Protein AF-A0A6A3GYY3-F1 (afdb_monomer_lite)

Sequence (92 aa):
TRLEDAGVILFKDASANKGGVTSSSLEVLAALSMTDEDFAQHMQVDEATGQRPAFYAAYVSEVQKRIDLNTQREFECIWREHERSINSDNPH

Foldseek 3Di:
DVQVVVVHQDDPPPLVVVLVVLVVVVVVVVVVVDDPVRCCQQPDQDPVPRHHHPNNVVSVVVSVVVSVVVVVVVVVVSVVVVVVVVCVVDDD

Organism: NCBI:txid53985

Structure (mmCIF, N/CA/C/O backbone):
data_AF-A0A6A3GYY3-F1
#
_entry.id   AF-A0A6A3GYY3-F1
#
loop_
_atom_site.group_PDB
_atom_site.id
_atom_site.type_symbol
_atom_site.label_atom_id
_atom_site.label_alt_id
_atom_site.label_comp_id
_atom_site.label_asym_id
_atom_site.label_entity_id
_atom_site.label_seq_id
_atom_site.pdbx_PDB_ins_code
_atom_site.Cartn_x
_atom_site.Cartn_y
_atom_site.Cartn_z
_atom_site.occupancy
_atom_site.B_iso_or_equiv
_atom_site.auth_seq_id
_atom_site.auth_comp_id
_atom_site.auth_asym_id
_atom_site.auth_atom_id
_atom_site.pdbx_PDB_model_num
ATOM 1 N N . THR A 1 1 ? 26.852 -5.517 -20.040 1.00 52.59 1 THR A N 1
ATOM 2 C CA . THR A 1 1 ? 27.548 -6.582 -19.259 1.00 52.59 1 THR A CA 1
ATOM 3 C C . THR A 1 1 ? 27.502 -7.871 -20.067 1.00 52.59 1 THR A C 1
ATOM 5 O O . THR A 1 1 ? 26.600 -7.991 -20.877 1.00 52.59 1 THR A O 1
ATOM 8 N N . ARG A 1 2 ? 28.386 -8.865 -19.838 1.00 56.59 2 ARG A N 1
ATOM 9 C CA . ARG A 1 2 ? 28.414 -10.149 -20.600 1.00 56.59 2 ARG A CA 1
ATOM 10 C C . ARG A 1 2 ? 27.065 -10.902 -20.696 1.00 56.59 2 ARG A C 1
ATOM 12 O O . ARG A 1 2 ? 26.978 -11.857 -21.456 1.00 56.59 2 ARG A O 1
ATOM 19 N N . LEU A 1 3 ? 26.061 -10.524 -19.898 1.00 57.16 3 LEU A N 1
ATOM 20 C CA . LEU A 1 3 ? 24.700 -11.070 -19.907 1.00 57.16 3 LEU A CA 1
ATOM 21 C C . LEU A 1 3 ? 23.766 -10.310 -20.868 1.00 57.16 3 LEU A C 1
ATOM 23 O O . LEU A 1 3 ? 23.039 -10.944 -21.624 1.00 57.16 3 LEU A O 1
ATOM 27 N N . GLU A 1 4 ? 23.825 -8.977 -20.895 1.00 58.16 4 GLU A N 1
ATOM 28 C CA . GLU A 1 4 ? 23.038 -8.139 -21.820 1.00 58.16 4 GLU A CA 1
ATOM 29 C C . GLU A 1 4 ? 23.435 -8.417 -23.278 1.00 58.16 4 GLU A C 1
ATOM 31 O O . GLU A 1 4 ? 22.571 -8.590 -24.132 1.00 58.16 4 GLU A O 1
ATOM 36 N N . ASP A 1 5 ? 24.736 -8.611 -23.528 1.00 58.47 5 ASP A N 1
ATOM 37 C CA . ASP A 1 5 ? 25.289 -8.957 -24.849 1.00 58.47 5 ASP A CA 1
ATOM 38 C C . ASP A 1 5 ? 24.848 -10.356 -25.340 1.00 58.47 5 ASP A C 1
ATOM 40 O O . ASP A 1 5 ? 24.991 -10.685 -26.515 1.00 58.47 5 ASP A O 1
ATOM 44 N N 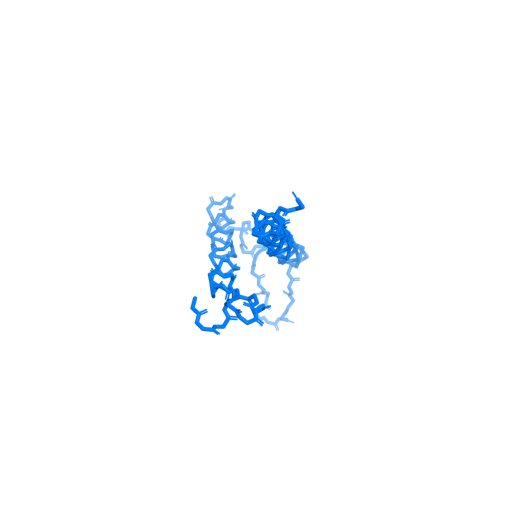. ALA A 1 6 ? 24.316 -11.195 -24.441 1.00 67.38 6 ALA A N 1
ATOM 45 C CA . ALA A 1 6 ? 23.780 -12.525 -24.738 1.00 67.38 6 ALA A CA 1
ATOM 46 C C . ALA A 1 6 ? 22.239 -12.543 -24.846 1.00 67.38 6 ALA A C 1
ATOM 48 O O . ALA A 1 6 ? 21.643 -13.620 -24.880 1.00 67.38 6 ALA A O 1
ATOM 49 N N . GLY A 1 7 ? 21.588 -11.372 -24.874 1.00 59.69 7 GLY A N 1
ATOM 50 C CA . GLY A 1 7 ? 20.128 -11.241 -24.933 1.00 59.69 7 GLY A CA 1
ATOM 51 C C . GLY A 1 7 ? 19.419 -11.448 -23.589 1.00 59.69 7 GLY A C 1
ATOM 52 O O . GLY A 1 7 ? 18.204 -11.638 -23.556 1.00 59.69 7 GLY A O 1
ATOM 53 N N . VAL A 1 8 ? 20.152 -11.439 -22.468 1.00 65.81 8 VAL A N 1
ATOM 54 C CA . VAL A 1 8 ? 19.560 -11.556 -21.129 1.00 65.81 8 VAL A CA 1
ATOM 55 C C . VAL A 1 8 ? 19.133 -10.176 -20.636 1.00 65.81 8 VAL A C 1
ATOM 57 O O . VAL A 1 8 ? 19.963 -9.295 -20.413 1.00 65.81 8 VAL A O 1
ATOM 60 N N . ILE A 1 9 ? 17.831 -10.011 -20.405 1.00 63.50 9 ILE A N 1
ATOM 61 C CA . ILE A 1 9 ? 17.257 -8.787 -19.837 1.00 63.50 9 ILE A CA 1
ATOM 62 C C . ILE A 1 9 ? 17.516 -8.769 -18.326 1.00 63.50 9 ILE A C 1
ATOM 64 O O . ILE A 1 9 ? 16.945 -9.552 -17.565 1.00 63.50 9 ILE A O 1
ATOM 68 N N . LEU A 1 10 ? 18.392 -7.868 -17.885 1.00 61.34 10 LEU A N 1
ATOM 69 C CA . LEU A 1 10 ? 18.707 -7.643 -16.475 1.00 61.34 10 LEU A CA 1
ATOM 70 C C . LEU A 1 10 ? 17.700 -6.666 -15.852 1.00 61.34 10 LEU A C 1
ATOM 72 O O . LEU A 1 10 ? 17.780 -5.452 -16.037 1.00 61.34 10 LEU A O 1
ATOM 76 N N . PHE A 1 11 ? 16.767 -7.192 -15.060 1.00 59.81 11 PHE A N 1
ATOM 77 C CA . PHE A 1 11 ? 15.910 -6.373 -14.205 1.00 59.81 11 PHE A CA 1
ATOM 78 C C . PHE A 1 11 ? 16.715 -5.915 -12.983 1.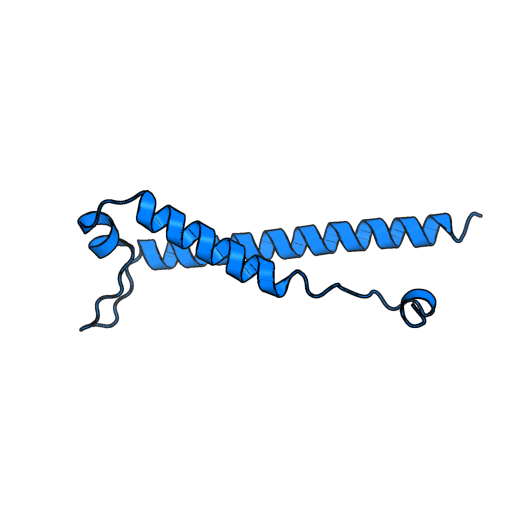00 59.81 11 PHE A C 1
ATOM 80 O O . PHE A 1 11 ? 17.095 -6.728 -12.140 1.00 59.81 11 PHE A O 1
ATOM 87 N N . LYS A 1 12 ? 17.009 -4.613 -12.876 1.00 58.66 12 LYS A N 1
ATOM 88 C CA . LYS A 1 12 ? 17.603 -4.052 -11.651 1.00 58.66 12 LYS A CA 1
ATOM 89 C C . LYS A 1 12 ? 16.618 -4.213 -10.488 1.00 58.66 12 LYS A C 1
ATOM 91 O O . LYS A 1 12 ? 15.466 -3.815 -10.607 1.00 58.66 12 LYS A O 1
ATOM 96 N N . ASP A 1 13 ? 17.125 -4.695 -9.355 1.00 54.47 13 ASP A N 1
ATOM 97 C CA . ASP A 1 13 ? 16.454 -4.9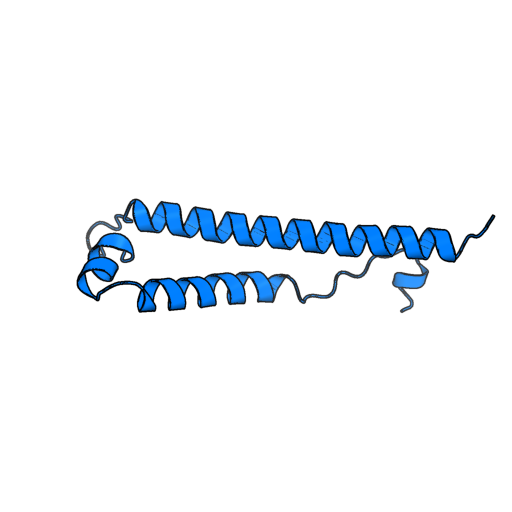98 -8.070 1.00 54.47 13 ASP A CA 1
ATOM 98 C C . ASP A 1 13 ? 15.670 -3.832 -7.411 1.00 54.47 13 ASP A C 1
ATOM 100 O O . ASP A 1 13 ? 15.124 -3.943 -6.319 1.00 54.47 13 ASP A O 1
ATOM 104 N N . ALA A 1 14 ? 15.561 -2.682 -8.076 1.00 53.53 14 ALA A N 1
ATOM 105 C CA . ALA A 1 14 ? 14.865 -1.500 -7.577 1.00 53.53 14 ALA A CA 1
ATOM 106 C C . ALA A 1 14 ? 13.324 -1.630 -7.556 1.00 53.53 14 ALA A C 1
ATOM 108 O O . ALA A 1 14 ? 12.647 -0.621 -7.384 1.00 53.53 14 ALA A O 1
ATOM 109 N N . SER A 1 15 ? 12.751 -2.818 -7.774 1.00 50.44 15 SER A N 1
ATOM 110 C CA . SER A 1 15 ? 11.299 -3.050 -7.792 1.00 50.44 15 SER A CA 1
ATOM 111 C C . SER A 1 15 ? 10.761 -3.624 -6.472 1.00 50.44 15 SER A C 1
ATOM 113 O O . SER A 1 15 ? 9.653 -3.267 -6.070 1.00 50.44 15 SER A O 1
ATOM 115 N N . ALA A 1 16 ? 11.541 -4.428 -5.734 1.00 47.06 16 ALA A N 1
ATOM 116 C CA . ALA A 1 16 ? 11.111 -5.017 -4.456 1.00 47.06 16 ALA A CA 1
ATOM 117 C C . ALA A 1 16 ? 11.027 -3.979 -3.316 1.00 47.06 16 ALA A C 1
ATOM 119 O O . ALA A 1 16 ? 10.126 -4.012 -2.479 1.00 47.06 16 ALA A O 1
ATOM 120 N N . ASN A 1 17 ? 11.927 -2.995 -3.317 1.00 56.03 17 ASN A N 1
ATOM 121 C CA . ASN A 1 17 ? 11.968 -1.876 -2.368 1.00 56.03 17 ASN A CA 1
ATOM 122 C C . ASN A 1 17 ? 10.921 -0.783 -2.660 1.00 56.03 17 ASN A C 1
ATOM 124 O O . ASN A 1 17 ? 10.507 -0.080 -1.739 1.00 56.03 17 ASN A O 1
ATOM 128 N N . LYS A 1 18 ? 10.416 -0.663 -3.894 1.00 69.12 18 LYS A N 1
ATOM 129 C CA . LYS A 1 18 ? 9.345 0.297 -4.223 1.00 69.12 18 LYS A CA 1
ATOM 130 C C . LYS A 1 18 ? 7.989 -0.098 -3.656 1.00 69.12 18 LYS A C 1
ATOM 132 O O . LYS A 1 18 ? 7.238 0.784 -3.240 1.00 69.12 18 LYS A O 1
ATOM 137 N N . GLY A 1 19 ? 7.689 -1.396 -3.595 1.00 72.56 19 GLY A N 1
ATOM 138 C CA . GLY A 1 19 ? 6.465 -1.896 -2.966 1.00 72.56 19 GLY A CA 1
ATOM 139 C C . GLY A 1 19 ? 6.392 -1.502 -1.488 1.00 72.56 19 GLY A C 1
ATOM 140 O O . GLY A 1 19 ? 5.422 -0.876 -1.067 1.00 72.56 19 GLY A O 1
ATOM 141 N N . GLY A 1 20 ? 7.470 -1.763 -0.739 1.00 76.31 20 GLY A N 1
ATOM 142 C CA . GLY A 1 20 ? 7.586 -1.392 0.678 1.00 76.31 20 GLY A CA 1
ATOM 143 C C . GLY A 1 20 ? 7.592 0.121 0.935 1.00 76.31 20 GLY A C 1
ATOM 144 O O . GLY A 1 20 ? 6.963 0.593 1.881 1.00 76.31 20 GLY A O 1
ATOM 145 N N . VAL A 1 21 ? 8.247 0.914 0.077 1.00 83.62 21 VAL A N 1
ATOM 146 C CA . VAL A 1 21 ? 8.194 2.390 0.155 1.00 83.62 21 VAL A CA 1
ATOM 147 C C . VAL A 1 21 ? 6.780 2.906 -0.115 1.00 83.62 21 VAL A C 1
ATOM 149 O O . VAL A 1 21 ? 6.306 3.802 0.581 1.00 83.62 21 VAL A O 1
ATOM 152 N N . THR A 1 22 ? 6.078 2.325 -1.089 1.00 84.38 22 THR A N 1
ATOM 153 C CA . THR A 1 22 ? 4.696 2.704 -1.412 1.00 84.38 22 THR A CA 1
ATOM 154 C C . THR A 1 22 ? 3.757 2.377 -0.257 1.00 84.38 22 THR A C 1
ATOM 156 O O . THR A 1 22 ? 2.982 3.238 0.151 1.00 84.38 22 THR A O 1
ATOM 159 N N . SER A 1 23 ? 3.842 1.169 0.308 1.00 86.06 23 SER A N 1
ATOM 160 C CA . SER A 1 23 ? 2.982 0.772 1.425 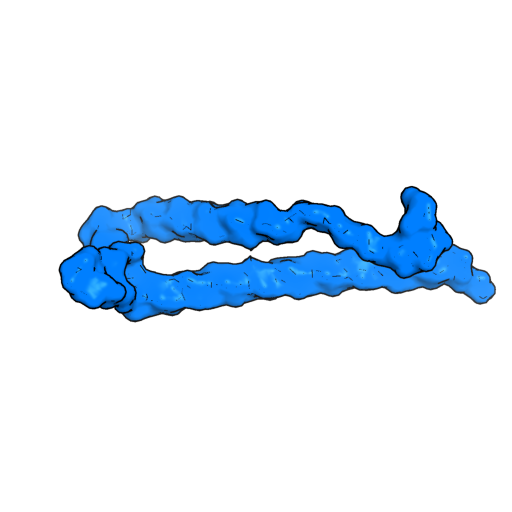1.00 86.06 23 SER A CA 1
ATOM 161 C C . SER A 1 23 ? 3.254 1.602 2.680 1.00 86.06 23 SER A C 1
ATOM 163 O O . SER A 1 23 ? 2.311 2.132 3.252 1.00 86.06 23 SER A O 1
ATOM 165 N N . SER A 1 24 ? 4.521 1.798 3.064 1.00 86.44 24 SER A N 1
ATOM 166 C CA . SER A 1 24 ? 4.873 2.607 4.246 1.00 86.44 24 SER A CA 1
ATOM 167 C C . SER A 1 24 ? 4.473 4.077 4.098 1.00 86.44 24 SER A C 1
ATOM 169 O O . SER A 1 24 ? 3.951 4.670 5.037 1.00 86.44 24 SER A O 1
ATOM 171 N N . SER A 1 25 ? 4.641 4.666 2.909 1.00 88.88 25 SER A N 1
ATOM 172 C CA . SER A 1 25 ? 4.209 6.048 2.653 1.00 88.88 25 SER A CA 1
ATOM 173 C C . SER A 1 25 ? 2.691 6.194 2.758 1.00 88.88 25 SER A C 1
ATOM 175 O O . SER A 1 25 ? 2.197 7.178 3.307 1.00 88.88 25 SER A O 1
ATOM 177 N N . LEU A 1 26 ? 1.940 5.214 2.246 1.00 90.69 26 LEU A N 1
ATOM 178 C CA . LEU A 1 26 ? 0.483 5.205 2.346 1.00 90.69 26 LEU A CA 1
ATOM 179 C C . LEU A 1 26 ? 0.012 4.955 3.781 1.00 90.69 26 LEU A C 1
ATOM 181 O O . LEU A 1 26 ? -1.029 5.487 4.164 1.00 90.69 26 LEU A O 1
ATOM 185 N N . GLU A 1 27 ? 0.738 4.159 4.562 1.00 90.31 27 GLU A N 1
ATOM 186 C CA . GLU A 1 27 ? 0.414 3.874 5.963 1.00 90.31 27 GLU A CA 1
ATOM 187 C C . GLU A 1 27 ? 0.628 5.114 6.835 1.00 90.31 27 GLU A C 1
ATOM 189 O O . GLU A 1 27 ? -0.269 5.511 7.577 1.00 90.31 27 GLU A O 1
ATOM 194 N N . VAL A 1 28 ? 1.759 5.806 6.651 1.00 91.88 28 VAL A N 1
ATOM 195 C CA . VAL A 1 28 ? 2.014 7.113 7.276 1.00 91.88 28 VAL A CA 1
ATOM 196 C C . VAL A 1 28 ? 0.945 8.125 6.869 1.00 91.88 28 VAL A C 1
ATOM 198 O O . VAL A 1 28 ? 0.421 8.837 7.720 1.00 91.88 28 VAL A O 1
ATOM 201 N N . LEU A 1 29 ? 0.574 8.180 5.585 1.00 91.56 29 LEU A N 1
ATOM 202 C CA . LEU A 1 29 ? -0.480 9.083 5.123 1.00 91.56 29 LEU A CA 1
ATOM 203 C C . LEU A 1 29 ? -1.829 8.775 5.783 1.00 91.56 29 LEU A C 1
ATOM 205 O O . LEU A 1 29 ? -2.524 9.708 6.177 1.00 91.56 29 LEU A O 1
ATOM 209 N N . ALA A 1 30 ? -2.200 7.499 5.915 1.00 90.94 30 ALA A N 1
ATOM 210 C CA . ALA A 1 30 ? -3.439 7.103 6.578 1.00 90.94 30 ALA A CA 1
ATOM 211 C C . ALA A 1 30 ? -3.446 7.548 8.049 1.00 90.94 30 ALA A C 1
ATOM 213 O O . ALA A 1 30 ? -4.418 8.159 8.484 1.00 90.94 30 ALA A O 1
ATOM 214 N N . ALA A 1 31 ? -2.339 7.338 8.768 1.00 89.69 31 ALA A N 1
ATOM 215 C CA . ALA A 1 31 ? -2.181 7.782 10.153 1.00 89.69 31 ALA A CA 1
ATOM 216 C C . ALA A 1 31 ? -2.245 9.313 10.304 1.00 89.69 31 ALA A C 1
ATOM 218 O O . ALA A 1 31 ? -2.818 9.811 11.263 1.00 89.69 31 ALA A O 1
ATOM 219 N N . LEU A 1 32 ? -1.704 10.073 9.345 1.00 93.50 32 LEU A N 1
ATOM 220 C CA . LEU A 1 32 ? -1.764 11.542 9.354 1.00 93.50 32 LEU A CA 1
ATOM 221 C C . LEU A 1 32 ? -3.132 12.112 8.947 1.00 93.50 32 LEU A C 1
ATOM 223 O O . LEU A 1 32 ? -3.404 13.282 9.207 1.00 93.50 32 LEU A O 1
ATOM 227 N N . SER A 1 33 ? -3.963 11.327 8.259 1.00 94.19 33 SER A N 1
ATOM 228 C CA . SER A 1 33 ? -5.240 11.789 7.692 1.00 94.19 33 SER A CA 1
ATOM 229 C C . SER A 1 33 ? -6.448 11.504 8.587 1.00 94.19 33 SER A C 1
ATOM 231 O O . SER A 1 33 ? -7.555 11.916 8.245 1.00 94.19 33 SER A O 1
ATOM 233 N N . MET A 1 34 ? -6.259 10.778 9.690 1.00 94.81 34 MET A N 1
ATOM 234 C CA . MET A 1 34 ? -7.314 10.337 10.605 1.00 94.81 34 MET A CA 1
ATOM 235 C C . MET A 1 34 ? -7.074 10.899 12.006 1.00 94.81 34 MET A C 1
ATOM 237 O O . MET A 1 34 ? -5.934 11.185 12.370 1.00 94.81 34 MET A O 1
ATOM 241 N N . THR A 1 35 ? -8.138 11.047 12.800 1.00 96.75 35 THR A N 1
ATOM 242 C CA . THR A 1 35 ? -7.976 11.209 14.252 1.00 96.75 35 THR A CA 1
ATOM 243 C C . THR A 1 35 ? -7.592 9.871 14.883 1.00 96.75 35 THR A C 1
ATOM 245 O O . THR A 1 35 ? -7.734 8.817 14.256 1.00 96.75 35 THR A O 1
ATOM 248 N N . ASP A 1 36 ? -7.138 9.896 16.135 1.00 94.31 36 ASP A N 1
ATOM 249 C CA . ASP A 1 36 ? -6.796 8.673 16.866 1.00 94.31 36 ASP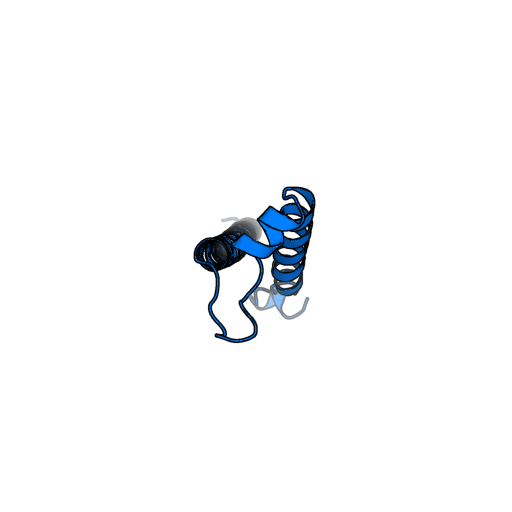 A CA 1
ATOM 250 C C . ASP A 1 36 ? -8.009 7.731 16.992 1.00 94.31 36 ASP A C 1
ATOM 252 O O . ASP A 1 36 ? -7.867 6.517 16.835 1.00 94.31 36 ASP A O 1
ATOM 256 N N . GLU A 1 37 ? -9.216 8.274 17.208 1.00 95.25 37 GLU A N 1
ATOM 257 C CA . GLU A 1 37 ? -10.453 7.486 17.273 1.00 95.25 37 GLU A CA 1
ATOM 258 C C . GLU A 1 37 ? -10.814 6.857 15.922 1.00 95.25 37 GLU A C 1
ATOM 260 O O . GLU A 1 37 ? -11.099 5.658 15.858 1.00 95.25 37 GLU A O 1
ATOM 265 N N . ASP A 1 38 ? -10.759 7.639 14.838 1.00 94.62 38 ASP A N 1
ATOM 266 C CA . ASP A 1 38 ? -11.040 7.148 13.485 1.00 94.62 38 ASP A CA 1
ATOM 267 C C . ASP A 1 38 ? -10.038 6.057 13.083 1.00 94.62 38 ASP A C 1
ATOM 269 O O . ASP A 1 38 ? -10.415 5.027 12.513 1.00 94.62 38 ASP A O 1
ATOM 273 N N . PHE A 1 39 ? -8.759 6.246 13.418 1.00 94.19 39 PHE A N 1
ATOM 274 C CA . PHE A 1 39 ? -7.714 5.266 13.150 1.00 94.19 39 PHE A CA 1
ATOM 275 C C . PHE A 1 39 ? -7.945 3.971 13.937 1.00 94.19 39 PHE A C 1
ATOM 277 O O . PHE A 1 39 ? -7.885 2.882 13.360 1.00 94.19 39 PHE A O 1
ATOM 284 N N . ALA A 1 40 ? -8.261 4.064 15.231 1.00 93.00 40 ALA A N 1
ATOM 285 C CA . ALA A 1 40 ? -8.569 2.896 16.054 1.00 93.00 40 ALA A CA 1
ATOM 286 C C . ALA A 1 40 ? -9.767 2.107 15.502 1.00 93.00 40 ALA A C 1
ATOM 288 O O . ALA A 1 40 ? -9.725 0.881 15.421 1.00 93.00 40 ALA A O 1
ATOM 289 N N . GLN A 1 41 ? -10.810 2.799 15.043 1.00 94.25 41 GLN A N 1
ATOM 290 C CA . GLN A 1 41 ? -12.000 2.158 14.489 1.00 94.25 41 GLN A CA 1
ATOM 291 C C . GLN A 1 41 ? -11.755 1.502 13.121 1.00 94.25 41 GLN A C 1
ATOM 293 O O . GLN A 1 41 ? -12.304 0.434 12.827 1.00 94.25 41 GLN A O 1
ATOM 298 N N . HIS A 1 42 ? -10.993 2.156 12.243 1.00 95.50 42 HIS A N 1
ATOM 299 C CA . HIS A 1 42 ? -10.937 1.779 10.830 1.00 95.50 42 HIS A CA 1
ATOM 300 C C . HIS A 1 42 ? -9.661 1.063 10.406 1.00 95.50 42 HIS A C 1
ATOM 302 O O . HIS A 1 42 ? -9.696 0.371 9.386 1.00 95.50 42 HIS A O 1
ATOM 308 N N . MET A 1 43 ? -8.572 1.205 11.161 1.00 94.94 43 MET A N 1
ATOM 309 C CA . MET A 1 43 ? -7.232 0.755 10.774 1.00 94.94 43 MET A CA 1
ATOM 310 C C . MET A 1 43 ? -6.588 -0.223 11.766 1.00 94.94 43 MET A C 1
ATOM 312 O O . MET A 1 43 ? -5.548 -0.792 11.439 1.00 94.94 43 MET A O 1
ATOM 316 N N . GLN A 1 44 ? -7.194 -0.487 12.930 1.00 94.56 44 GLN A N 1
ATOM 317 C CA . GLN A 1 44 ? -6.682 -1.461 13.903 1.00 94.56 44 GLN A CA 1
ATOM 318 C C . GLN A 1 44 ? -7.470 -2.773 13.876 1.00 94.56 44 GLN A C 1
ATOM 320 O O . GLN A 1 44 ? -8.690 -2.791 13.744 1.00 94.56 44 GLN A O 1
ATOM 325 N N . VAL A 1 45 ? -6.759 -3.894 13.983 1.00 93.69 45 VAL A N 1
ATOM 326 C CA . VAL A 1 45 ? -7.377 -5.214 14.158 1.00 93.69 45 VAL A CA 1
ATOM 327 C C . VAL A 1 45 ? -7.784 -5.352 15.618 1.00 93.69 45 VAL A C 1
ATOM 329 O O . VAL A 1 45 ? -6.988 -5.051 16.504 1.00 93.69 45 VAL A O 1
ATOM 332 N N . ASP A 1 46 ? -8.999 -5.829 15.866 1.00 91.56 46 ASP A N 1
ATOM 333 C CA . ASP A 1 46 ? -9.438 -6.134 17.224 1.00 91.56 46 ASP A CA 1
ATOM 334 C C . ASP A 1 46 ? -8.584 -7.283 17.787 1.00 91.56 46 ASP A C 1
ATOM 336 O O . ASP A 1 46 ? -8.579 -8.390 17.246 1.00 91.56 46 ASP A O 1
ATOM 340 N N . GLU A 1 47 ? -7.831 -7.022 18.855 1.00 91.69 47 GLU A N 1
ATOM 341 C CA . GLU A 1 47 ? -6.872 -7.987 19.407 1.00 91.69 47 GLU A CA 1
ATOM 342 C C . GLU A 1 47 ? -7.544 -9.210 20.047 1.00 91.69 47 GLU A C 1
ATOM 344 O O . GLU A 1 47 ? -6.977 -10.303 20.042 1.00 91.69 47 GLU A O 1
ATOM 349 N N . ALA A 1 48 ? -8.752 -9.048 20.592 1.00 92.75 48 ALA A N 1
ATOM 350 C CA . ALA A 1 48 ? -9.458 -10.109 21.304 1.00 92.75 48 ALA A CA 1
ATOM 351 C C . ALA A 1 48 ? -10.135 -11.099 20.346 1.00 92.75 48 ALA A C 1
ATOM 353 O O . ALA A 1 48 ? -10.202 -12.298 20.618 1.00 92.75 48 ALA A O 1
ATOM 354 N N . THR A 1 49 ? -10.649 -10.598 19.226 1.00 93.12 49 THR A N 1
ATOM 355 C CA . THR A 1 49 ? -11.409 -11.368 18.233 1.00 93.12 49 THR A CA 1
ATOM 356 C C . THR A 1 49 ? -10.601 -11.677 16.974 1.00 93.12 49 THR A C 1
ATOM 358 O O . THR A 1 49 ? -10.984 -12.552 16.197 1.00 93.12 49 THR A O 1
ATOM 361 N N . GLY A 1 50 ? -9.497 -10.962 16.741 1.00 92.81 50 GLY A N 1
ATOM 362 C CA . GLY A 1 50 ? -8.737 -10.995 15.492 1.00 92.81 50 GLY A CA 1
ATOM 363 C C . GLY A 1 50 ? -9.489 -10.382 14.306 1.00 92.81 50 GLY A C 1
ATOM 364 O O . GLY A 1 50 ? -9.058 -10.533 13.158 1.00 92.81 50 GLY A O 1
ATOM 365 N N . GLN A 1 51 ? -10.633 -9.728 14.541 1.00 93.12 51 GLN A N 1
ATOM 366 C CA . GLN A 1 51 ? -11.458 -9.201 13.467 1.00 93.12 51 GLN A CA 1
ATOM 367 C C . GLN A 1 51 ? -10.799 -7.972 12.841 1.00 93.12 51 GLN A C 1
ATOM 369 O O . GLN A 1 51 ? -10.513 -6.971 13.496 1.00 93.12 51 GLN A O 1
ATOM 374 N N . ARG A 1 52 ? -10.591 -8.038 11.525 1.00 94.19 52 ARG A N 1
ATOM 375 C CA . ARG A 1 52 ? -10.112 -6.906 10.736 1.00 94.19 52 ARG A CA 1
ATOM 376 C C . ARG A 1 52 ? -11.281 -5.988 10.352 1.00 94.19 52 ARG A C 1
ATOM 378 O O . ARG A 1 52 ? -12.252 -6.496 9.782 1.00 94.19 52 ARG A O 1
ATOM 385 N N . PRO A 1 53 ? -11.176 -4.657 10.530 1.00 96.31 53 PRO A N 1
ATOM 386 C CA . PRO A 1 53 ? -12.149 -3.721 9.981 1.00 96.31 53 PRO A CA 1
ATOM 387 C C . PRO A 1 53 ? -12.277 -3.860 8.462 1.00 96.31 53 PRO A C 1
ATOM 389 O O . PRO A 1 53 ? -11.287 -4.026 7.742 1.00 96.31 53 PRO A O 1
ATOM 392 N N . ALA A 1 54 ? -13.502 -3.732 7.950 1.00 96.25 54 ALA A N 1
ATOM 393 C CA . ALA A 1 54 ? -13.757 -3.794 6.510 1.00 96.25 54 ALA A CA 1
ATOM 394 C C . ALA A 1 54 ? -12.985 -2.706 5.742 1.00 96.25 54 ALA A C 1
ATOM 396 O O . ALA A 1 54 ? -12.462 -2.970 4.658 1.00 96.25 54 ALA A O 1
ATOM 397 N N . PHE A 1 55 ? -12.861 -1.511 6.333 1.00 95.81 55 PHE A N 1
ATOM 398 C CA . PHE A 1 55 ? -12.060 -0.424 5.772 1.00 95.81 55 PHE A CA 1
ATOM 399 C C . PHE A 1 55 ? -10.592 -0.832 5.628 1.00 95.81 55 PHE A C 1
ATOM 401 O O . PHE A 1 55 ? -10.051 -0.752 4.529 1.00 95.81 55 PHE A O 1
ATOM 408 N N . TYR A 1 56 ? -9.972 -1.353 6.692 1.00 95.88 56 TYR A N 1
ATOM 409 C CA . TYR A 1 56 ? -8.581 -1.796 6.645 1.00 95.88 56 TYR A CA 1
ATOM 410 C C . TYR A 1 56 ? -8.351 -2.887 5.587 1.00 95.88 56 TYR A C 1
ATOM 412 O O . TYR A 1 56 ? -7.372 -2.844 4.843 1.00 95.88 56 TYR A O 1
ATOM 420 N N . ALA A 1 57 ? -9.278 -3.841 5.444 1.00 94.81 57 ALA A N 1
ATOM 421 C CA . ALA A 1 57 ? -9.193 -4.862 4.397 1.00 94.81 57 ALA A CA 1
ATOM 422 C C . ALA A 1 57 ? -9.236 -4.262 2.977 1.00 94.81 57 ALA A C 1
ATOM 424 O O . ALA A 1 57 ? -8.429 -4.639 2.123 1.00 94.81 57 ALA A O 1
ATOM 425 N N . ALA A 1 58 ? -10.146 -3.316 2.732 1.00 96.94 58 ALA A N 1
ATOM 426 C CA . ALA A 1 58 ? -10.253 -2.622 1.450 1.00 96.94 58 ALA A CA 1
ATOM 427 C C . ALA A 1 58 ? -9.014 -1.759 1.161 1.00 96.94 58 ALA A C 1
ATOM 429 O O . ALA A 1 58 ? -8.489 -1.791 0.049 1.00 96.94 58 ALA A O 1
ATOM 430 N N . TYR A 1 59 ? -8.514 -1.051 2.176 1.00 95.31 59 TYR A N 1
ATOM 431 C CA . TYR A 1 59 ? -7.291 -0.259 2.108 1.00 95.31 59 TYR A CA 1
ATOM 432 C C . TYR A 1 59 ? -6.086 -1.119 1.703 1.00 95.31 59 TYR A C 1
ATOM 434 O O . TYR A 1 59 ? -5.403 -0.794 0.734 1.00 95.31 59 TYR A O 1
ATOM 442 N N . VAL A 1 60 ? -5.864 -2.259 2.370 1.00 94.06 60 VAL A N 1
ATOM 443 C CA . VAL A 1 60 ? -4.765 -3.183 2.032 1.00 94.06 60 VAL A CA 1
ATOM 444 C C . VAL A 1 60 ? -4.888 -3.688 0.593 1.00 94.06 60 VAL A C 1
ATOM 446 O O . VAL A 1 60 ? -3.896 -3.707 -0.134 1.00 94.06 60 VAL A O 1
ATOM 449 N N . SER A 1 61 ? -6.099 -4.051 0.156 1.00 95.31 61 SER A N 1
ATOM 450 C CA . SER A 1 61 ? -6.329 -4.496 -1.224 1.00 95.31 61 SER A CA 1
ATOM 451 C C . SER A 1 61 ? -5.985 -3.410 -2.247 1.00 95.31 61 SER A C 1
ATOM 453 O O . SER A 1 61 ? -5.394 -3.703 -3.284 1.00 95.31 61 SER A O 1
ATOM 455 N N . GLU A 1 62 ? -6.316 -2.152 -1.962 1.00 95.12 62 GLU A N 1
ATOM 456 C CA . GLU A 1 62 ? -5.988 -1.024 -2.835 1.00 95.12 62 GLU A CA 1
ATOM 457 C C . GLU A 1 62 ? -4.478 -0.745 -2.879 1.00 95.12 62 GLU A C 1
ATOM 459 O O . GLU A 1 62 ? -3.925 -0.525 -3.957 1.00 95.12 62 GLU A O 1
ATOM 464 N N . VAL A 1 63 ? -3.783 -0.816 -1.738 1.00 92.62 63 VAL A N 1
ATOM 465 C CA . VAL A 1 63 ? -2.314 -0.704 -1.688 1.00 92.62 63 VAL A CA 1
ATOM 466 C C . VAL A 1 63 ? -1.664 -1.776 -2.566 1.00 92.62 63 VAL A C 1
ATOM 468 O O . VAL A 1 63 ? -0.801 -1.455 -3.382 1.00 92.62 63 VAL A O 1
ATOM 471 N N . GLN A 1 64 ? -2.112 -3.029 -2.457 1.00 93.00 64 GLN A N 1
ATOM 472 C CA . GLN A 1 64 ? -1.603 -4.138 -3.271 1.00 93.00 64 GLN A CA 1
ATOM 473 C C . GLN A 1 64 ? -1.825 -3.892 -4.767 1.00 93.00 64 GLN A C 1
ATOM 475 O O . GLN A 1 64 ? -0.873 -3.959 -5.541 1.00 93.00 64 GLN A O 1
ATOM 480 N N . LYS A 1 65 ? -3.038 -3.490 -5.171 1.00 93.00 65 LYS A N 1
ATOM 481 C CA . LYS A 1 65 ? -3.342 -3.161 -6.575 1.00 93.00 65 LYS A CA 1
ATOM 482 C C . LYS A 1 65 ? -2.446 -2.058 -7.129 1.00 93.00 65 LYS A C 1
ATOM 484 O O . LYS A 1 65 ? -2.045 -2.118 -8.289 1.00 93.00 65 LYS A O 1
ATOM 489 N N . ARG A 1 66 ? -2.131 -1.038 -6.325 1.00 90.12 66 ARG A N 1
ATOM 490 C CA . ARG A 1 66 ? -1.229 0.050 -6.735 1.00 90.12 66 ARG A CA 1
ATOM 491 C C . ARG A 1 66 ? 0.196 -0.437 -6.936 1.00 90.12 66 ARG A C 1
ATOM 493 O O . ARG A 1 66 ? 0.838 -0.016 -7.894 1.00 90.12 66 ARG A O 1
ATOM 500 N N . ILE A 1 67 ? 0.677 -1.308 -6.052 1.00 87.19 67 ILE A N 1
ATOM 501 C CA . ILE A 1 67 ? 1.994 -1.931 -6.193 1.00 87.19 67 ILE A CA 1
ATOM 502 C C . ILE A 1 67 ? 2.032 -2.744 -7.490 1.00 87.19 67 ILE A C 1
ATOM 504 O O . ILE A 1 67 ? 2.897 -2.486 -8.322 1.00 87.19 67 ILE A O 1
ATOM 508 N N . ASP A 1 68 ? 1.047 -3.616 -7.715 1.00 88.81 68 ASP A N 1
ATOM 509 C CA . ASP A 1 68 ? 0.968 -4.449 -8.920 1.00 88.81 68 ASP A CA 1
ATOM 510 C C . ASP A 1 68 ? 0.929 -3.604 -10.199 1.00 88.81 68 ASP A C 1
ATOM 512 O O . ASP A 1 68 ? 1.676 -3.859 -11.145 1.00 88.81 68 ASP A O 1
ATOM 516 N N . LEU A 1 69 ? 0.104 -2.551 -10.220 1.00 89.19 69 LEU A N 1
ATOM 517 C CA . LEU A 1 69 ? 0.003 -1.638 -11.358 1.00 89.19 69 LEU A CA 1
ATOM 518 C C . LEU A 1 69 ? 1.327 -0.915 -11.632 1.00 89.19 69 LEU A C 1
ATOM 520 O O . LEU A 1 69 ? 1.721 -0.757 -12.788 1.00 89.19 69 LEU A O 1
ATOM 524 N N . ASN A 1 70 ? 2.022 -0.467 -10.587 1.00 86.19 70 ASN A N 1
ATOM 525 C CA . ASN A 1 70 ? 3.321 0.182 -10.737 1.00 86.19 70 ASN A CA 1
ATOM 526 C C . ASN A 1 70 ? 4.367 -0.804 -11.266 1.00 86.19 70 ASN A C 1
ATOM 528 O O . ASN A 1 70 ? 5.106 -0.461 -12.185 1.00 86.19 70 ASN A O 1
ATOM 532 N N . THR A 1 71 ? 4.388 -2.039 -10.761 1.00 85.38 71 THR A N 1
ATOM 533 C CA . THR A 1 71 ? 5.280 -3.094 -11.257 1.00 85.38 71 THR A CA 1
ATOM 534 C C . THR A 1 71 ? 5.014 -3.418 -12.728 1.00 85.38 71 THR A C 1
ATOM 536 O O . THR A 1 71 ? 5.963 -3.526 -13.502 1.00 85.38 71 THR A O 1
ATOM 539 N N . GLN A 1 72 ? 3.746 -3.505 -13.144 1.00 87.81 72 GLN A N 1
ATOM 540 C CA . GLN A 1 72 ? 3.376 -3.708 -14.551 1.00 87.81 72 GLN A CA 1
ATOM 541 C C . GLN A 1 72 ? 3.871 -2.561 -15.438 1.00 87.81 72 GLN A C 1
ATOM 543 O O . GLN A 1 72 ? 4.510 -2.805 -16.458 1.00 87.81 72 GLN A O 1
ATOM 548 N N . ARG A 1 73 ? 3.658 -1.307 -15.025 1.00 86.31 73 ARG A N 1
ATOM 549 C CA . ARG A 1 73 ? 4.129 -0.127 -15.771 1.00 86.31 73 ARG A CA 1
ATOM 550 C C . ARG A 1 73 ? 5.649 -0.065 -15.874 1.00 86.31 73 ARG A C 1
ATOM 552 O O . ARG A 1 73 ? 6.182 0.328 -16.910 1.00 86.31 73 ARG A O 1
ATOM 559 N N . GLU A 1 74 ? 6.355 -0.434 -14.808 1.00 84.50 74 GLU A N 1
ATOM 560 C CA . GLU A 1 74 ? 7.816 -0.520 -14.825 1.00 84.50 74 GLU A CA 1
ATOM 561 C C . GLU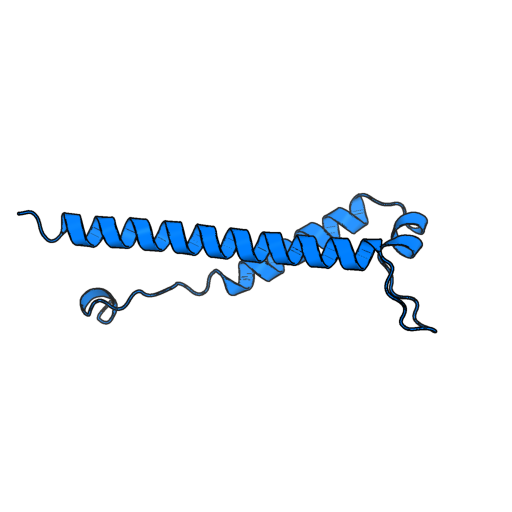 A 1 74 ? 8.297 -1.588 -15.801 1.00 84.50 74 GLU A C 1
ATOM 563 O O . GLU A 1 74 ? 9.202 -1.321 -16.592 1.00 84.50 74 GLU A O 1
ATOM 568 N N . PHE A 1 75 ? 7.655 -2.758 -15.794 1.00 85.06 75 PHE A N 1
ATOM 569 C CA . PHE A 1 75 ? 7.934 -3.816 -16.756 1.00 85.06 75 PHE A CA 1
ATOM 570 C C . PHE A 1 75 ? 7.705 -3.343 -18.196 1.00 85.06 75 PHE A C 1
ATOM 572 O O . PHE A 1 75 ? 8.607 -3.466 -19.019 1.00 85.06 75 PHE A O 1
ATOM 579 N N . GLU A 1 76 ? 6.546 -2.753 -18.495 1.00 86.44 76 GLU A N 1
ATOM 580 C CA . GLU A 1 76 ? 6.212 -2.246 -19.833 1.00 86.44 76 GLU A CA 1
ATOM 581 C C . GLU A 1 76 ? 7.214 -1.193 -20.319 1.00 86.44 76 GLU A C 1
ATOM 583 O O . GLU A 1 76 ? 7.623 -1.208 -21.479 1.00 86.44 76 GLU A O 1
ATOM 588 N N . CYS A 1 77 ? 7.641 -0.290 -19.432 1.00 84.19 77 CYS A N 1
ATOM 589 C CA . CYS A 1 77 ? 8.640 0.728 -19.743 1.00 84.19 77 CYS A CA 1
ATOM 590 C C . CYS A 1 77 ? 9.989 0.095 -20.114 1.00 84.19 77 CYS A C 1
ATOM 592 O O . CYS A 1 77 ? 10.549 0.406 -21.165 1.00 84.19 77 CYS A O 1
ATOM 594 N N . ILE A 1 78 ? 10.481 -0.836 -19.288 1.00 82.19 78 ILE A N 1
ATOM 595 C CA . ILE A 1 78 ? 11.741 -1.552 -19.536 1.00 82.19 78 ILE A CA 1
ATOM 596 C C . ILE A 1 78 ? 11.653 -2.361 -20.833 1.00 82.19 78 ILE A C 1
ATOM 598 O O . ILE A 1 78 ? 12.571 -2.316 -21.651 1.00 82.19 78 ILE A O 1
ATOM 602 N N . TRP A 1 79 ? 10.542 -3.070 -21.044 1.00 82.69 79 TRP A N 1
ATOM 603 C CA . TRP A 1 79 ? 10.319 -3.890 -22.230 1.00 82.69 79 TRP A CA 1
ATOM 604 C C . TRP A 1 79 ? 10.320 -3.055 -23.512 1.00 82.69 79 TRP A C 1
ATOM 606 O O . TRP A 1 79 ? 10.991 -3.395 -24.485 1.00 82.69 79 TRP A O 1
ATOM 616 N N . ARG A 1 80 ? 9.630 -1.912 -23.496 1.00 83.38 80 ARG A N 1
ATOM 617 C CA . ARG A 1 80 ? 9.578 -0.995 -24.636 1.00 83.38 80 ARG A CA 1
ATOM 618 C C . ARG A 1 80 ? 10.950 -0.425 -24.991 1.00 83.38 80 ARG A C 1
ATOM 620 O O . ARG A 1 80 ? 11.264 -0.291 -26.172 1.00 83.38 80 ARG A O 1
ATOM 627 N N . GLU A 1 81 ? 11.752 -0.053 -23.996 1.00 82.38 81 GLU A N 1
ATOM 628 C CA . GLU A 1 81 ? 13.111 0.436 -24.253 1.00 82.38 81 GLU A CA 1
ATOM 629 C C . GLU A 1 81 ? 14.017 -0.683 -24.785 1.00 82.38 81 GLU A C 1
ATOM 631 O O . GLU A 1 81 ? 14.772 -0.453 -25.726 1.00 82.38 81 GLU A O 1
ATOM 636 N N . HIS A 1 82 ? 13.863 -1.915 -24.293 1.00 79.25 82 HIS A N 1
ATOM 637 C CA . HIS A 1 82 ? 14.554 -3.080 -24.846 1.00 79.25 82 HIS A CA 1
ATOM 638 C C . HIS A 1 82 ? 14.220 -3.316 -26.334 1.00 79.25 82 HIS A C 1
ATOM 640 O O . HIS A 1 82 ? 15.127 -3.477 -27.151 1.00 79.25 82 HIS A O 1
ATOM 646 N N . GLU A 1 83 ? 12.940 -3.263 -26.723 1.00 82.19 83 GLU A N 1
ATOM 647 C CA . GLU A 1 83 ? 12.530 -3.385 -28.133 1.00 82.19 83 GLU A CA 1
ATOM 648 C C . GLU A 1 83 ? 13.119 -2.277 -29.023 1.00 82.19 83 GLU A C 1
ATOM 650 O O . GLU A 1 83 ? 13.447 -2.516 -30.187 1.00 82.19 83 GLU A O 1
ATOM 655 N N . ARG A 1 84 ? 13.281 -1.058 -28.493 1.00 77.88 84 ARG A N 1
ATOM 656 C CA . ARG A 1 84 ? 13.922 0.045 -29.222 1.00 77.88 84 ARG A CA 1
ATOM 657 C C . ARG A 1 84 ? 15.412 -0.182 -29.425 1.00 77.88 84 ARG A C 1
ATOM 659 O O . ARG A 1 84 ? 15.876 0.033 -30.539 1.00 77.88 84 ARG A O 1
ATOM 666 N N . SER A 1 85 ? 16.131 -0.617 -28.390 1.00 73.94 85 SER A N 1
ATOM 667 C CA . SER A 1 85 ? 17.568 -0.899 -28.480 1.00 73.94 85 SER A CA 1
ATOM 668 C C . SER A 1 85 ? 17.873 -2.002 -29.497 1.00 73.94 85 SER A C 1
ATOM 670 O O . SER A 1 85 ? 18.777 -1.848 -30.312 1.00 73.94 85 SER A O 1
ATOM 672 N N . ILE A 1 86 ? 17.060 -3.065 -29.541 1.00 71.69 86 ILE A N 1
ATOM 673 C CA . ILE A 1 86 ? 17.194 -4.117 -30.563 1.00 71.69 86 ILE A CA 1
ATOM 674 C C . ILE A 1 86 ? 16.988 -3.556 -31.978 1.00 71.69 86 ILE A C 1
ATOM 676 O O . ILE A 1 86 ? 17.747 -3.879 -32.889 1.00 71.69 86 ILE A O 1
ATOM 680 N N . ASN A 1 87 ? 15.980 -2.702 -32.171 1.00 60.03 87 ASN A N 1
ATOM 681 C CA . ASN A 1 87 ? 15.691 -2.116 -33.481 1.00 60.03 87 ASN A CA 1
ATOM 682 C C . ASN A 1 87 ? 16.711 -1.047 -33.911 1.00 60.03 87 ASN A C 1
ATOM 684 O O . ASN A 1 87 ? 16.846 -0.796 -35.106 1.00 60.03 87 ASN A O 1
ATOM 688 N N . SER A 1 88 ? 17.428 -0.411 -32.976 1.00 59.19 88 SER A N 1
ATOM 689 C CA . SER A 1 88 ? 18.520 0.515 -33.306 1.00 59.19 88 SER A CA 1
ATOM 690 C C . SER A 1 88 ? 19.835 -0.191 -33.647 1.00 59.19 88 SER A C 1
ATOM 692 O O . SER A 1 88 ? 20.608 0.354 -34.431 1.00 59.19 88 SER A O 1
ATOM 694 N N . ASP A 1 89 ? 20.074 -1.389 -33.100 1.00 55.62 89 ASP A N 1
ATOM 695 C CA . ASP A 1 89 ? 21.300 -2.174 -33.329 1.00 55.62 89 ASP A CA 1
ATOM 696 C C . ASP A 1 89 ? 21.214 -3.115 -34.545 1.00 55.62 89 ASP A C 1
ATOM 698 O O . ASP A 1 89 ? 22.226 -3.664 -34.982 1.00 55.62 89 ASP A O 1
ATOM 702 N N . ASN A 1 90 ? 20.027 -3.266 -35.140 1.00 50.91 90 ASN A N 1
ATOM 703 C CA . ASN A 1 90 ? 19.838 -3.918 -36.434 1.00 50.91 90 ASN A CA 1
ATOM 704 C C . ASN A 1 90 ? 19.088 -2.982 -37.396 1.00 50.91 90 ASN A C 1
ATOM 706 O O . ASN A 1 90 ? 17.894 -3.180 -37.649 1.00 50.91 90 ASN A O 1
ATOM 710 N N . PRO A 1 91 ? 19.756 -1.936 -37.918 1.00 49.56 91 PRO A N 1
ATOM 711 C CA . PRO A 1 91 ? 19.210 -1.194 -39.033 1.00 49.56 91 PRO A CA 1
ATOM 712 C C . PRO A 1 91 ? 19.244 -2.137 -40.234 1.00 49.56 91 PRO A C 1
ATOM 714 O O . PRO A 1 91 ? 20.308 -2.602 -40.643 1.00 49.56 91 PRO A O 1
ATOM 717 N N . HIS A 1 92 ? 18.077 -2.446 -40.789 1.00 47.28 92 HIS A N 1
ATOM 718 C CA . HIS A 1 92 ? 18.048 -2.779 -42.208 1.00 47.28 92 HIS A CA 1
ATOM 719 C C . HIS A 1 92 ? 18.786 -1.706 -43.019 1.00 47.28 92 HIS A C 1
ATOM 721 O O . HIS A 1 92 ? 18.642 -0.507 -42.675 1.00 47.28 92 HIS A O 1
#

Radius of gyration: 20.55 Å; chains: 1; bounding box: 42×24×64 Å

Secondary structure (DSSP, 8-state):
-TTGGGT-----STTHHHHHHHHHHHHHHHHHHS-HHHHHHHHPPPTTT-PPPHHHHHHHHHHHHHHHHHHHHHHHHHHHHHHHHHHHHS--

InterPro domains:
  IPR006096 Glutamate/phenylalanine/leucine/valine/L-tryptophan dehydrogenase, C-terminal [PF00208] (2-83)
  IPR036291 NAD(P)-binding domain superfamily [SSF51735] (3-82)

pLDDT: mean 81.08, std 15.44, range [47.06, 96.94]